Protein AF-A0A926KUW7-F1 (afdb_monomer_lite)

Secondary structure (DSSP, 8-state):
---------HHHHHHHHHHHHHHHHHHHHHHHHHHS-EEEEESPTTEEEE-TTPPEEEEESS---S-EE--EEETTEEEEEPPEEEEE-SSEEEEEESSPPPTT-EEEEEEEETTEEEEEEEEE---

Radius of gyration: 24.28 Å; chains: 1; bounding box: 40×22×92 Å

Organism: NCBI:txid2770274

Foldseek 3Di:
DDDDDDDPPPPPVVVVVVVVVVVVVVVVVVVVCLPQFWDDWVVDFAAEAAAQQDKIKTFTPFFFDDPKDKFKDFPVCPPDGQAFDKDDDRGMIITGGPDGHAAQTKMWIWIDGPPHIDIGIYTHHRD

Structure (mmCIF, N/CA/C/O backbone):
data_AF-A0A926KUW7-F1
#
_entry.id   AF-A0A926KUW7-F1
#
loop_
_atom_site.group_PDB
_atom_site.id
_atom_site.type_symbol
_atom_site.label_atom_id
_atom_site.label_alt_id
_atom_site.label_comp_id
_atom_site.label_asym_id
_atom_site.label_entity_id
_atom_site.label_seq_id
_atom_site.pdbx_PDB_ins_code
_atom_site.Cartn_x
_atom_site.Cartn_y
_atom_site.Cartn_z
_atom_site.occupancy
_atom_site.B_iso_or_equiv
_atom_site.auth_seq_id
_atom_site.auth_comp_id
_atom_site.auth_asym_id
_atom_site.auth_atom_id
_atom_site.pdbx_PDB_model_num
ATOM 1 N N . MET A 1 1 ? 22.807 -0.621 -75.551 1.00 47.25 1 MET A N 1
ATOM 2 C CA . MET A 1 1 ? 23.734 -0.111 -74.517 1.00 47.25 1 MET A CA 1
ATOM 3 C C . MET A 1 1 ? 22.945 -0.009 -73.216 1.00 47.25 1 MET A C 1
ATOM 5 O O . MET A 1 1 ? 22.039 0.804 -73.134 1.00 47.25 1 MET A O 1
ATOM 9 N N . ILE A 1 2 ? 23.171 -0.933 -72.278 1.00 57.81 2 ILE A N 1
ATOM 10 C CA . ILE A 1 2 ? 22.395 -1.088 -71.033 1.00 57.81 2 ILE A CA 1
ATOM 11 C C . ILE A 1 2 ? 23.237 -0.561 -69.870 1.00 57.81 2 ILE A C 1
ATOM 13 O O . ILE A 1 2 ? 24.388 -0.972 -69.748 1.00 57.81 2 ILE A O 1
ATOM 17 N N . ARG A 1 3 ? 22.657 0.256 -68.982 1.00 45.50 3 ARG A N 1
ATOM 18 C CA . ARG A 1 3 ? 23.017 0.281 -67.552 1.00 45.50 3 ARG A CA 1
ATOM 19 C C . ARG A 1 3 ? 21.873 0.870 -66.725 1.00 45.50 3 ARG A C 1
ATOM 21 O O . ARG A 1 3 ? 21.632 2.071 -66.736 1.00 45.50 3 ARG A O 1
ATOM 28 N N . GLY A 1 4 ? 21.156 -0.017 -66.035 1.00 49.47 4 GLY A N 1
ATOM 29 C CA . GLY A 1 4 ? 20.160 0.332 -65.029 1.00 49.47 4 GLY A CA 1
ATOM 30 C C . GLY A 1 4 ? 20.834 0.738 -63.720 1.00 49.47 4 GLY A C 1
ATOM 31 O O . GLY A 1 4 ? 21.706 0.031 -63.216 1.00 49.47 4 GLY A O 1
ATOM 32 N N . HIS A 1 5 ? 20.420 1.878 -63.172 1.00 50.97 5 HIS A N 1
ATOM 33 C CA . HIS A 1 5 ? 20.795 2.312 -61.832 1.00 50.97 5 HIS A CA 1
ATOM 34 C C . HIS A 1 5 ? 19.946 1.569 -60.795 1.00 50.97 5 HIS A C 1
ATOM 36 O O . HIS A 1 5 ? 18.748 1.813 -60.655 1.00 50.97 5 HIS A O 1
ATOM 42 N N . ALA A 1 6 ? 20.577 0.654 -60.060 1.00 54.38 6 ALA A N 1
ATOM 43 C CA . ALA A 1 6 ? 19.992 0.027 -58.884 1.00 54.38 6 ALA A CA 1
ATOM 44 C C . ALA A 1 6 ? 19.899 1.052 -57.742 1.00 54.38 6 ALA A C 1
ATOM 46 O O . ALA A 1 6 ? 20.887 1.683 -57.372 1.00 54.38 6 ALA A O 1
ATOM 47 N N . ASN A 1 7 ? 18.700 1.212 -57.186 1.00 57.56 7 ASN A N 1
ATOM 48 C CA . ASN A 1 7 ? 18.405 2.143 -56.102 1.0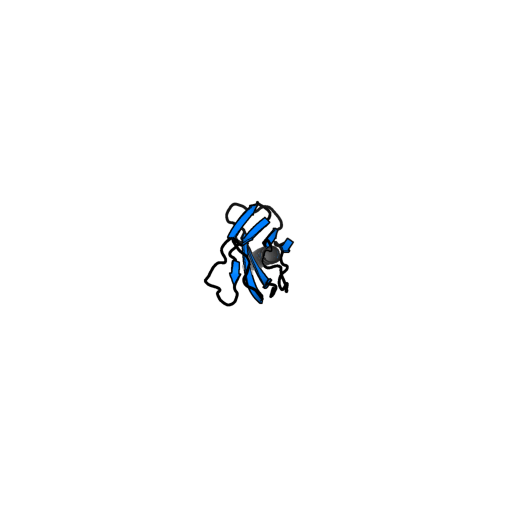0 57.56 7 ASN A CA 1
ATOM 49 C C . ASN A 1 7 ? 18.414 1.369 -54.764 1.00 57.56 7 ASN A C 1
ATOM 51 O O . ASN A 1 7 ? 17.573 0.480 -54.586 1.00 57.56 7 ASN A O 1
ATOM 55 N N . PRO A 1 8 ? 19.322 1.637 -53.806 1.00 50.91 8 PRO A N 1
ATOM 56 C CA . PRO A 1 8 ? 19.420 0.844 -52.584 1.00 50.91 8 PRO A CA 1
ATOM 57 C C . PRO A 1 8 ? 18.398 1.328 -51.543 1.00 50.91 8 PRO A C 1
ATOM 59 O O . PRO A 1 8 ? 18.720 2.051 -50.605 1.00 50.91 8 PRO A O 1
ATOM 62 N N . ARG A 1 9 ? 17.134 0.910 -51.679 1.00 56.19 9 ARG A N 1
ATOM 63 C CA . ARG A 1 9 ? 16.082 1.148 -50.663 1.00 56.19 9 ARG A CA 1
ATOM 64 C C . ARG A 1 9 ? 16.050 0.103 -49.534 1.00 56.19 9 ARG A C 1
ATOM 66 O O . ARG A 1 9 ? 15.231 0.212 -48.630 1.00 56.19 9 ARG A O 1
ATOM 73 N N . PHE A 1 10 ? 16.954 -0.879 -49.543 1.00 54.16 10 PHE A N 1
ATOM 74 C CA . PHE A 1 10 ? 16.898 -2.053 -48.658 1.00 54.16 10 PHE A CA 1
ATOM 75 C C . PHE A 1 10 ? 17.555 -1.891 -47.271 1.00 54.16 10 PHE A C 1
ATOM 77 O O . PHE A 1 10 ? 17.370 -2.752 -46.413 1.00 54.16 10 PHE A O 1
ATOM 84 N N . GLY A 1 11 ? 18.297 -0.805 -47.016 1.00 55.38 11 GLY A N 1
ATOM 85 C CA . GLY A 1 11 ? 18.985 -0.597 -45.730 1.00 55.38 11 GLY A CA 1
ATOM 86 C C . GLY A 1 11 ? 18.104 -0.002 -44.625 1.00 55.38 11 GLY A C 1
ATOM 87 O O . GLY A 1 11 ? 18.168 -0.426 -43.476 1.00 55.38 11 GLY A O 1
ATOM 88 N N . ARG A 1 12 ? 17.231 0.955 -44.970 1.00 60.41 12 ARG A N 1
ATOM 89 C CA . ARG A 1 12 ? 16.478 1.749 -43.981 1.00 60.41 12 ARG A CA 1
ATOM 90 C C . ARG A 1 12 ? 15.394 0.949 -43.260 1.00 60.41 12 ARG A C 1
ATOM 92 O O . ARG A 1 12 ? 15.233 1.094 -42.055 1.00 60.41 12 ARG A O 1
ATOM 99 N N . THR A 1 13 ? 14.687 0.071 -43.965 1.00 64.31 13 THR A N 1
ATOM 100 C CA . THR A 1 13 ? 13.601 -0.741 -43.391 1.00 64.31 13 THR A CA 1
ATOM 101 C C . THR A 1 13 ? 14.109 -1.758 -42.371 1.00 64.31 13 THR A C 1
ATOM 103 O O . THR A 1 13 ? 13.461 -1.970 -41.351 1.00 64.31 13 THR A O 1
ATOM 106 N N . ARG A 1 14 ? 15.292 -2.346 -42.596 1.00 68.12 14 ARG A N 1
ATOM 107 C CA . ARG A 1 14 ? 15.908 -3.294 -41.653 1.00 68.12 14 ARG A CA 1
ATOM 108 C C . ARG A 1 14 ? 16.398 -2.599 -40.382 1.00 68.12 14 ARG A C 1
ATOM 110 O O . ARG A 1 14 ? 16.141 -3.094 -39.291 1.00 68.12 14 ARG A O 1
ATOM 117 N N . SER A 1 15 ? 17.032 -1.432 -40.508 1.00 75.44 15 SER A N 1
ATOM 118 C CA . SER A 1 15 ? 17.454 -0.632 -39.350 1.00 75.44 15 SER A CA 1
ATOM 119 C C . SER A 1 15 ? 16.267 -0.169 -38.502 1.00 75.44 15 SER A C 1
ATOM 121 O O . SER A 1 15 ? 16.317 -0.266 -37.280 1.00 75.44 15 SER A O 1
ATOM 123 N N . LEU A 1 16 ? 15.176 0.271 -39.137 1.00 83.62 16 LEU A N 1
ATOM 124 C CA . LEU A 1 16 ? 13.955 0.665 -38.428 1.00 83.62 16 LEU A CA 1
ATOM 125 C C . LEU A 1 16 ? 13.306 -0.513 -37.691 1.00 83.62 16 LEU A C 1
ATOM 127 O O . LEU A 1 16 ? 12.864 -0.342 -36.558 1.00 83.62 16 LEU A O 1
ATOM 131 N N . ALA A 1 17 ? 13.297 -1.709 -38.287 1.00 85.25 17 ALA A N 1
ATOM 132 C CA . ALA A 1 17 ? 12.765 -2.906 -37.637 1.00 85.25 17 ALA A CA 1
ATOM 133 C C . ALA A 1 17 ? 13.562 -3.292 -36.378 1.00 85.25 17 ALA A C 1
ATOM 135 O O . ALA A 1 17 ? 12.969 -3.618 -35.352 1.00 85.25 17 ALA A O 1
ATOM 136 N N . ILE A 1 18 ? 14.897 -3.202 -36.421 1.00 88.88 18 ILE A N 1
ATOM 137 C CA . ILE A 1 18 ? 15.753 -3.478 -35.256 1.00 88.88 18 ILE A CA 1
ATOM 138 C C . ILE A 1 18 ? 15.503 -2.450 -34.148 1.00 88.88 18 ILE A C 1
ATOM 140 O O . ILE A 1 18 ? 15.325 -2.827 -32.993 1.00 88.88 18 ILE A O 1
ATOM 144 N N . ILE A 1 19 ? 15.436 -1.160 -34.492 1.00 91.25 19 ILE A N 1
ATOM 145 C CA . ILE A 1 19 ? 15.146 -0.099 -33.517 1.00 91.25 19 ILE A CA 1
ATOM 146 C C . ILE A 1 19 ? 13.773 -0.323 -32.872 1.00 91.25 19 ILE A C 1
ATOM 148 O O . ILE A 1 19 ? 13.653 -0.243 -31.652 1.00 91.25 19 ILE A O 1
ATOM 152 N N . ALA A 1 20 ? 12.752 -0.663 -33.663 1.00 90.69 20 ALA A N 1
ATOM 153 C CA . ALA A 1 20 ? 11.417 -0.954 -33.146 1.00 90.69 20 ALA A CA 1
ATOM 154 C C . ALA A 1 20 ? 11.418 -2.144 -32.170 1.00 90.69 20 ALA A C 1
ATOM 156 O O . ALA A 1 20 ? 10.790 -2.064 -31.116 1.00 90.69 20 ALA A O 1
ATOM 157 N N . LEU A 1 21 ? 12.163 -3.214 -32.472 1.00 92.62 21 LEU A N 1
ATOM 158 C CA . LEU A 1 21 ? 12.314 -4.363 -31.574 1.00 92.62 21 LEU A CA 1
ATOM 159 C C . LEU A 1 21 ? 13.020 -3.993 -30.265 1.00 92.62 21 LEU A C 1
ATOM 161 O O . LEU A 1 21 ? 12.588 -4.431 -29.202 1.00 92.62 21 LEU A O 1
ATOM 165 N N . LEU A 1 22 ? 14.065 -3.164 -30.321 1.00 93.19 22 LEU A N 1
ATOM 166 C CA . LEU A 1 22 ? 14.763 -2.695 -29.121 1.00 93.19 22 LEU A CA 1
ATOM 167 C C . LEU A 1 22 ? 13.856 -1.828 -28.241 1.00 93.19 22 LEU A C 1
ATOM 169 O O . LEU A 1 22 ? 13.827 -2.014 -27.027 1.00 93.19 22 LEU A O 1
ATOM 173 N N . ILE A 1 23 ? 13.077 -0.926 -28.846 1.00 93.56 23 ILE A N 1
ATOM 174 C CA . ILE A 1 23 ? 12.105 -0.097 -28.122 1.00 93.56 23 ILE A CA 1
ATOM 175 C C . ILE A 1 23 ? 11.026 -0.979 -27.486 1.00 93.56 23 ILE A C 1
ATOM 177 O O . ILE A 1 23 ? 10.733 -0.824 -26.303 1.00 93.56 23 ILE A O 1
ATOM 181 N N . ALA A 1 24 ? 10.465 -1.935 -28.232 1.00 92.88 24 ALA A N 1
ATOM 182 C CA . ALA A 1 24 ? 9.460 -2.856 -27.707 1.00 92.88 24 ALA A CA 1
ATOM 183 C C . ALA A 1 24 ? 10.015 -3.711 -26.555 1.00 92.88 24 ALA A C 1
ATOM 185 O O . ALA A 1 24 ? 9.354 -3.859 -25.527 1.00 92.88 24 ALA A O 1
ATOM 186 N N . GLY A 1 25 ? 11.246 -4.215 -26.691 1.00 92.69 25 GLY A N 1
ATOM 187 C CA . GLY A 1 25 ? 11.942 -4.955 -25.640 1.00 92.69 25 GLY A CA 1
ATOM 188 C C . GLY A 1 25 ? 12.169 -4.112 -24.385 1.00 92.69 25 GLY A C 1
ATOM 189 O O . GLY A 1 25 ? 11.891 -4.573 -23.280 1.00 92.69 25 GLY A O 1
ATOM 190 N N . TRP A 1 26 ? 12.592 -2.854 -24.545 1.00 91.88 26 TRP A N 1
ATOM 191 C CA . TRP A 1 26 ? 12.752 -1.920 -23.429 1.00 91.88 26 TRP A CA 1
ATOM 192 C C . TRP A 1 26 ? 11.418 -1.658 -22.723 1.00 91.88 26 TRP A C 1
ATOM 194 O O . TRP A 1 26 ? 11.340 -1.774 -21.50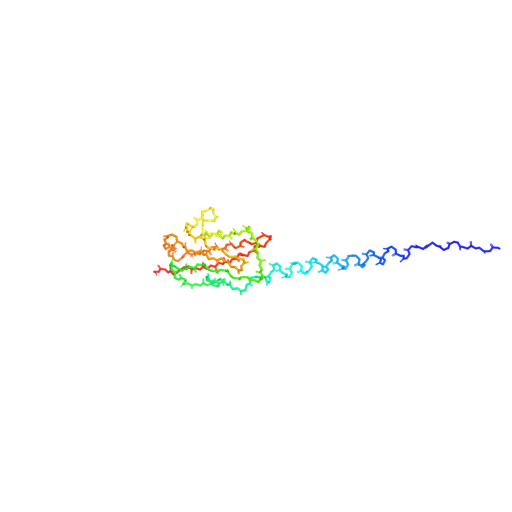0 1.00 91.88 26 TRP A O 1
ATOM 204 N N . ILE A 1 27 ? 10.359 -1.330 -23.471 1.00 90.62 27 ILE A N 1
ATOM 205 C CA . ILE A 1 27 ? 9.026 -1.061 -22.907 1.00 90.62 27 ILE A CA 1
ATOM 206 C C . ILE A 1 27 ? 8.506 -2.296 -22.162 1.00 90.62 27 ILE A C 1
ATOM 208 O O . ILE A 1 27 ? 8.017 -2.176 -21.039 1.00 90.62 27 ILE A O 1
ATOM 212 N N . GLY A 1 28 ? 8.654 -3.485 -22.754 1.00 91.38 28 GLY A N 1
ATOM 213 C CA . GLY A 1 28 ? 8.270 -4.745 -22.122 1.00 91.38 28 GLY A CA 1
ATOM 214 C C . GLY A 1 28 ? 9.031 -5.001 -20.820 1.00 91.38 28 GLY A C 1
ATOM 215 O O . GLY A 1 28 ? 8.426 -5.375 -19.815 1.00 91.38 28 GLY A O 1
ATOM 216 N N . TRP A 1 29 ? 10.339 -4.737 -20.806 1.00 87.19 29 TRP A N 1
ATOM 217 C CA . TRP A 1 29 ? 11.168 -4.863 -19.609 1.00 87.19 29 TRP A CA 1
ATOM 218 C C . TRP A 1 29 ? 10.764 -3.882 -18.501 1.00 87.19 29 TRP A C 1
ATOM 220 O O . TRP A 1 29 ? 10.604 -4.289 -17.348 1.00 87.19 29 TRP A O 1
ATOM 230 N N . ASP A 1 30 ? 10.553 -2.603 -18.827 1.00 86.44 30 ASP A N 1
ATOM 231 C CA . ASP A 1 30 ? 10.126 -1.607 -17.838 1.00 86.44 30 ASP A CA 1
ATOM 232 C C . ASP A 1 30 ? 8.745 -1.944 -17.258 1.00 86.44 30 ASP A C 1
ATOM 234 O O . ASP A 1 30 ? 8.545 -1.870 -16.043 1.00 86.44 30 ASP A O 1
ATOM 238 N N . TRP A 1 31 ? 7.819 -2.410 -18.100 1.00 85.50 31 TRP A N 1
ATOM 239 C CA . TRP A 1 31 ? 6.497 -2.856 -17.664 1.00 85.50 31 TRP A CA 1
ATOM 240 C C . TRP A 1 31 ? 6.553 -4.102 -16.774 1.00 85.50 31 TRP A C 1
ATOM 242 O O . TRP A 1 31 ? 5.868 -4.177 -15.754 1.00 85.50 31 TRP A O 1
ATOM 252 N N . TYR A 1 32 ? 7.409 -5.070 -17.103 1.00 87.12 32 TYR A N 1
ATOM 253 C CA . TYR A 1 32 ? 7.623 -6.236 -16.250 1.00 87.12 32 TYR A CA 1
ATOM 254 C C . TYR A 1 32 ? 8.153 -5.824 -14.872 1.00 87.12 32 TYR A C 1
ATOM 256 O O . TYR A 1 32 ? 7.625 -6.241 -13.836 1.00 87.12 32 TYR A O 1
ATOM 264 N N . GLN A 1 33 ? 9.159 -4.951 -14.847 1.00 83.75 33 GLN A N 1
ATOM 265 C CA . GLN A 1 33 ? 9.719 -4.425 -13.609 1.00 83.75 33 GLN A CA 1
ATOM 266 C C . GLN A 1 33 ? 8.671 -3.634 -12.813 1.00 83.75 33 GLN A C 1
ATOM 268 O O . GLN A 1 33 ? 8.662 -3.707 -11.584 1.00 83.75 33 GLN A O 1
ATOM 273 N N . SER A 1 34 ? 7.794 -2.863 -13.468 1.00 80.31 34 SER A N 1
ATOM 274 C CA . SER A 1 34 ? 6.782 -2.040 -12.787 1.00 80.31 34 SER A CA 1
ATOM 275 C C . SER A 1 34 ? 5.695 -2.853 -12.098 1.00 80.31 34 SER A C 1
ATOM 277 O O . SER A 1 34 ? 5.090 -2.360 -11.148 1.00 80.31 34 SER A O 1
ATOM 279 N N . LYS A 1 35 ? 5.531 -4.118 -12.489 1.00 83.88 35 LYS A N 1
ATOM 280 C CA . LYS A 1 35 ? 4.626 -5.067 -11.837 1.00 83.88 35 LYS A CA 1
ATOM 281 C C . LYS A 1 35 ? 5.287 -5.946 -10.775 1.00 83.88 35 LYS A C 1
ATOM 283 O O . LYS A 1 35 ? 4.607 -6.367 -9.852 1.00 83.88 35 LYS A O 1
ATOM 288 N N . ASN A 1 36 ? 6.593 -6.200 -10.869 1.00 88.12 36 ASN A N 1
ATOM 289 C CA . ASN A 1 36 ? 7.273 -7.238 -10.071 1.00 88.12 36 ASN A CA 1
ATOM 290 C C . ASN A 1 36 ? 8.296 -6.699 -9.059 1.00 88.12 36 ASN A C 1
ATOM 292 O O . ASN A 1 36 ? 9.221 -7.413 -8.646 1.00 88.12 36 ASN A O 1
ATOM 296 N N . TRP A 1 37 ? 8.159 -5.428 -8.688 1.00 91.94 37 TRP A N 1
ATOM 297 C CA . TRP A 1 37 ? 9.090 -4.762 -7.784 1.00 91.94 37 TRP A CA 1
ATOM 298 C C . TRP A 1 37 ? 8.740 -4.906 -6.305 1.00 91.94 37 TRP A C 1
ATOM 300 O O . TRP A 1 37 ? 9.645 -4.818 -5.476 1.00 91.94 37 TRP A O 1
ATOM 310 N N . MET A 1 38 ? 7.461 -5.091 -5.973 1.00 95.06 38 MET A N 1
ATOM 311 C CA . MET A 1 38 ? 7.027 -5.348 -4.602 1.00 95.06 38 MET A CA 1
ATOM 312 C C . MET A 1 38 ? 7.399 -6.787 -4.230 1.00 95.06 38 MET A C 1
ATOM 314 O O . MET A 1 38 ? 7.202 -7.700 -5.032 1.00 95.06 38 MET A O 1
ATOM 318 N N . VAL A 1 39 ? 7.995 -6.978 -3.055 1.00 95.50 39 VAL A N 1
ATOM 319 C CA . VAL A 1 39 ? 8.378 -8.301 -2.531 1.00 95.50 39 VAL A CA 1
ATOM 320 C C . VAL A 1 39 ? 7.298 -8.807 -1.598 1.00 95.50 39 VAL A C 1
ATOM 322 O O . VAL A 1 39 ? 6.884 -9.957 -1.703 1.00 95.50 39 VAL A O 1
ATOM 325 N N . TRP A 1 40 ? 6.864 -7.948 -0.680 1.00 95.81 40 TRP A N 1
ATOM 326 C CA . TRP A 1 40 ? 5.957 -8.338 0.380 1.00 95.81 40 TRP A CA 1
ATOM 327 C C . TRP A 1 40 ? 5.185 -7.138 0.910 1.00 95.81 40 TRP A C 1
ATOM 329 O O . TRP A 1 40 ? 5.721 -6.029 0.977 1.00 95.81 40 TRP A O 1
ATOM 339 N N . THR A 1 41 ? 3.943 -7.381 1.312 1.00 97.88 41 THR A N 1
ATOM 340 C CA . THR A 1 41 ? 3.129 -6.428 2.056 1.00 97.88 41 THR A CA 1
ATOM 341 C C . THR A 1 41 ? 2.508 -7.124 3.255 1.00 97.88 41 THR A C 1
ATOM 343 O O . THR A 1 41 ? 2.142 -8.299 3.190 1.00 97.88 41 THR A O 1
ATOM 346 N N . TYR A 1 42 ? 2.362 -6.378 4.340 1.00 97.62 42 TYR A N 1
ATOM 347 C CA . TYR A 1 42 ? 1.473 -6.729 5.428 1.00 97.62 42 TYR A CA 1
ATOM 348 C C . TYR A 1 42 ? 0.526 -5.561 5.693 1.00 97.62 42 TYR A C 1
ATOM 350 O O . TYR A 1 42 ? 0.994 -4.436 5.852 1.00 97.62 42 TYR A O 1
ATOM 358 N N . PRO A 1 43 ? -0.787 -5.801 5.741 1.00 98.19 43 PRO A N 1
ATOM 359 C CA . PRO A 1 43 ? -1.455 -7.038 5.329 1.00 98.19 43 PRO A CA 1
ATOM 360 C C . PRO A 1 43 ? -1.198 -7.401 3.854 1.00 98.19 43 PRO A C 1
ATOM 362 O O . PRO A 1 43 ? -0.786 -6.561 3.048 1.00 98.19 43 PRO A O 1
ATOM 365 N N . VAL A 1 44 ? -1.415 -8.670 3.498 1.00 97.50 44 VAL A N 1
ATOM 366 C CA . VAL A 1 44 ? -1.399 -9.096 2.088 1.00 97.50 44 VAL A CA 1
ATOM 367 C C . VAL A 1 44 ? -2.624 -8.536 1.360 1.00 97.50 44 VAL A C 1
ATOM 369 O O . VAL A 1 44 ? -3.658 -8.295 1.984 1.00 97.50 44 VAL A O 1
ATOM 372 N N . ASP A 1 45 ? -2.523 -8.319 0.047 1.00 97.81 45 ASP A N 1
ATOM 373 C CA . ASP A 1 45 ? -3.662 -7.828 -0.737 1.00 97.81 45 ASP A CA 1
ATOM 374 C C . ASP A 1 45 ? -4.859 -8.787 -0.643 1.00 97.81 45 ASP A C 1
ATOM 376 O O . ASP A 1 45 ? -4.723 -9.999 -0.810 1.00 97.81 45 ASP A O 1
ATOM 380 N N . GLY A 1 46 ? -6.033 -8.233 -0.356 1.00 97.88 46 GLY A N 1
ATOM 381 C CA . GLY A 1 46 ? -7.269 -8.971 -0.127 1.00 97.88 46 GLY A CA 1
ATOM 382 C C . GLY A 1 46 ? -7.389 -9.612 1.257 1.00 97.88 46 GLY A C 1
ATOM 383 O O . GLY A 1 46 ? -8.369 -10.320 1.483 1.00 97.88 46 GLY A O 1
ATOM 384 N N . ALA A 1 47 ? -6.449 -9.380 2.182 1.00 98.31 47 ALA A N 1
ATOM 385 C CA . ALA A 1 47 ? -6.560 -9.889 3.548 1.00 98.31 47 ALA A CA 1
ATOM 386 C C . ALA A 1 47 ? -7.852 -9.405 4.223 1.00 98.31 47 ALA A C 1
ATOM 388 O O . ALA A 1 47 ? -8.272 -8.259 4.054 1.00 98.31 47 ALA A O 1
ATOM 389 N N . THR A 1 48 ? -8.459 -10.274 5.021 1.00 98.38 48 THR A N 1
ATOM 390 C CA . THR A 1 48 ? -9.655 -9.986 5.819 1.00 98.38 48 THR A CA 1
ATOM 391 C C . THR A 1 48 ? -9.358 -10.188 7.294 1.00 98.38 48 THR A C 1
ATOM 393 O O . THR A 1 48 ? -8.400 -10.883 7.627 1.00 98.38 48 THR A O 1
ATOM 396 N N . ASP A 1 49 ? -10.200 -9.622 8.159 1.00 97.69 49 ASP A N 1
ATOM 397 C CA . ASP A 1 49 ? -10.076 -9.742 9.617 1.00 97.69 49 ASP A CA 1
ATOM 398 C C . ASP A 1 49 ? -8.710 -9.266 10.145 1.00 97.69 49 ASP A C 1
ATOM 400 O O . ASP A 1 49 ? -8.107 -9.833 11.053 1.00 97.69 49 ASP A O 1
ATOM 404 N N . VAL A 1 50 ? -8.173 -8.214 9.520 1.00 98.12 50 VAL A N 1
ATOM 405 C CA . VAL A 1 50 ? -6.885 -7.640 9.913 1.00 98.12 50 VAL A CA 1
ATOM 406 C C . VAL A 1 50 ? -7.031 -6.918 11.256 1.00 98.12 50 VAL A C 1
ATOM 408 O O . VAL A 1 50 ? -7.934 -6.081 11.378 1.00 98.12 50 VAL A O 1
ATOM 411 N N . PRO A 1 51 ? -6.123 -7.141 12.228 1.00 97.94 51 PRO A N 1
ATOM 412 C CA . PRO A 1 51 ? -6.136 -6.420 13.495 1.00 97.94 51 PRO A CA 1
ATOM 413 C C . PRO A 1 51 ? -6.199 -4.906 13.295 1.00 97.94 51 PRO A C 1
ATOM 415 O O . PRO A 1 51 ? -5.512 -4.329 12.449 1.00 97.94 51 PRO A O 1
ATOM 418 N N . ARG A 1 52 ? -7.043 -4.240 14.077 1.00 97.12 52 ARG A N 1
ATOM 419 C CA . ARG A 1 52 ? -7.324 -2.811 13.895 1.00 97.12 52 ARG A CA 1
ATOM 420 C C . ARG A 1 52 ? -6.153 -1.911 14.299 1.00 97.12 52 ARG A C 1
ATOM 422 O O . ARG A 1 52 ? -6.137 -0.745 13.932 1.00 97.12 52 ARG A O 1
ATOM 429 N N . ASP A 1 53 ? -5.179 -2.434 15.026 1.00 96.31 53 ASP A N 1
ATOM 430 C CA . ASP A 1 53 ? -3.927 -1.777 15.408 1.00 96.31 53 ASP A CA 1
ATOM 431 C C . ASP A 1 53 ? -2.729 -2.204 14.540 1.00 96.31 53 ASP A C 1
ATOM 433 O O . ASP A 1 53 ? -1.593 -1.812 14.820 1.00 96.31 53 ASP A O 1
ATOM 437 N N . ALA A 1 54 ? -2.971 -2.982 13.477 1.00 97.00 54 ALA A N 1
ATOM 438 C CA . ALA A 1 54 ? -1.922 -3.519 12.624 1.00 97.00 54 ALA A CA 1
ATOM 439 C C . ALA A 1 54 ? -1.037 -2.415 12.025 1.00 97.00 54 ALA A C 1
ATOM 441 O O . ALA A 1 54 ? -1.510 -1.485 11.368 1.00 97.00 54 ALA A O 1
ATOM 442 N N . THR A 1 55 ? 0.277 -2.579 12.173 1.00 97.88 55 THR A N 1
ATOM 443 C CA . THR A 1 55 ? 1.255 -1.819 11.397 1.00 97.88 55 THR A CA 1
ATOM 444 C C . THR A 1 55 ? 1.216 -2.295 9.954 1.00 97.88 55 THR A C 1
ATOM 446 O O . THR A 1 55 ? 1.406 -3.478 9.689 1.00 97.88 55 THR A O 1
ATOM 449 N N . ILE A 1 56 ? 1.026 -1.386 9.006 1.00 98.38 56 ILE A N 1
ATOM 450 C CA . ILE A 1 56 ? 1.151 -1.702 7.585 1.00 98.38 56 ILE A CA 1
ATOM 451 C C . ILE A 1 56 ? 2.635 -1.700 7.220 1.00 98.38 56 ILE A C 1
ATOM 453 O O . ILE A 1 56 ? 3.375 -0.817 7.643 1.00 98.38 56 ILE A O 1
ATOM 457 N N . VAL A 1 57 ? 3.081 -2.666 6.424 1.00 98.12 57 VAL A N 1
ATOM 458 C CA . VAL A 1 57 ? 4.467 -2.783 5.962 1.00 98.12 57 VAL A CA 1
ATOM 459 C C . VAL A 1 57 ? 4.483 -3.102 4.473 1.00 98.12 57 VAL A C 1
ATOM 461 O O . VAL A 1 57 ? 3.703 -3.919 3.995 1.00 98.12 57 VAL A O 1
ATOM 464 N N . ALA A 1 58 ? 5.394 -2.480 3.734 1.00 97.56 58 ALA A N 1
ATOM 465 C CA . ALA A 1 58 ? 5.666 -2.777 2.336 1.00 97.56 58 ALA A CA 1
ATOM 466 C C . ALA A 1 58 ? 7.177 -2.896 2.122 1.00 97.56 58 ALA A C 1
ATOM 468 O O . ALA A 1 58 ? 7.930 -2.001 2.496 1.00 97.56 58 ALA A O 1
ATOM 469 N N . ILE A 1 59 ? 7.617 -3.989 1.503 1.00 96.56 59 ILE A N 1
ATOM 470 C CA . ILE A 1 59 ? 9.027 -4.288 1.227 1.00 96.56 59 ILE A CA 1
ATOM 471 C C . ILE A 1 59 ? 9.194 -4.516 -0.268 1.00 96.56 59 ILE A C 1
ATOM 473 O O . ILE A 1 59 ? 8.404 -5.229 -0.893 1.00 96.56 59 ILE A O 1
ATOM 477 N N . TRP A 1 60 ? 10.250 -3.957 -0.853 1.00 94.88 60 TRP A N 1
ATOM 478 C CA . TRP A 1 60 ? 10.507 -4.041 -2.284 1.00 94.88 60 TRP A CA 1
ATOM 479 C C . TRP A 1 60 ? 11.933 -4.428 -2.662 1.00 94.88 60 TRP A C 1
ATOM 481 O O . TRP A 1 60 ? 12.859 -4.420 -1.858 1.00 94.88 60 TRP A O 1
ATOM 491 N N . LYS A 1 61 ? 12.100 -4.762 -3.946 1.00 92.19 61 LYS A N 1
ATOM 492 C CA . LYS A 1 61 ? 13.394 -5.062 -4.560 1.00 92.19 61 LYS A CA 1
ATOM 493 C C . LYS A 1 61 ? 14.171 -3.779 -4.849 1.00 92.19 61 LYS A C 1
ATOM 495 O O . LYS A 1 61 ? 13.640 -2.857 -5.475 1.00 92.19 61 LYS A O 1
ATOM 500 N N . GLY A 1 62 ? 15.456 -3.804 -4.501 1.00 87.94 62 GLY A N 1
ATOM 501 C CA . GLY A 1 62 ? 16.420 -2.740 -4.779 1.00 87.94 62 GLY A CA 1
ATOM 502 C C . GLY A 1 62 ? 16.287 -1.526 -3.858 1.00 87.94 62 GLY A C 1
ATOM 503 O O . GLY A 1 62 ? 15.386 -1.453 -3.027 1.00 87.94 62 GLY A O 1
ATOM 504 N N . THR A 1 63 ? 17.196 -0.571 -4.041 1.00 85.88 63 THR A N 1
ATOM 505 C CA . THR A 1 63 ? 17.207 0.715 -3.332 1.00 85.88 63 THR A CA 1
ATOM 506 C C . THR A 1 63 ? 16.394 1.746 -4.101 1.00 85.88 63 THR A C 1
ATOM 508 O O . THR A 1 63 ? 16.526 1.882 -5.322 1.00 85.88 63 THR A O 1
ATOM 511 N N . ARG A 1 64 ? 15.569 2.509 -3.385 1.00 84.31 64 ARG A N 1
ATOM 512 C CA . ARG A 1 64 ? 14.863 3.679 -3.906 1.00 84.31 64 ARG A CA 1
ATOM 513 C C . ARG A 1 64 ? 15.169 4.907 -3.069 1.00 84.31 64 ARG A C 1
ATOM 515 O O . ARG A 1 64 ? 15.303 4.819 -1.858 1.00 84.31 64 ARG A O 1
ATOM 522 N N . GLY A 1 65 ? 15.302 6.036 -3.761 1.00 75.12 65 GLY A N 1
ATOM 523 C CA . GLY A 1 65 ? 15.620 7.320 -3.148 1.00 75.12 65 GLY A CA 1
ATOM 524 C C . GLY A 1 65 ? 14.422 7.992 -2.476 1.00 75.12 65 GLY A C 1
ATOM 525 O O . GLY A 1 65 ? 13.403 7.375 -2.188 1.00 75.12 65 GLY A O 1
ATOM 526 N N . ASN A 1 66 ? 14.543 9.304 -2.303 1.00 72.06 66 ASN A N 1
ATOM 527 C CA . ASN A 1 66 ? 13.841 10.079 -1.274 1.00 72.06 66 ASN A CA 1
ATOM 528 C C . ASN A 1 66 ? 12.357 10.393 -1.558 1.00 72.06 66 ASN A C 1
ATOM 530 O O . ASN A 1 66 ? 11.702 11.025 -0.736 1.00 72.06 66 ASN A O 1
ATOM 534 N N . ASN A 1 67 ? 11.814 9.966 -2.702 1.00 85.19 67 ASN A N 1
ATOM 535 C CA . ASN A 1 67 ? 10.414 10.203 -3.071 1.00 85.19 67 ASN A CA 1
ATOM 536 C C . ASN A 1 67 ? 9.571 8.987 -2.685 1.00 85.19 67 ASN A C 1
ATOM 538 O O . ASN A 1 67 ? 9.228 8.160 -3.538 1.00 85.19 67 ASN A O 1
ATOM 542 N N . LEU A 1 68 ? 9.314 8.874 -1.385 1.00 92.69 68 LEU A N 1
ATOM 543 C CA . LEU A 1 68 ? 8.565 7.790 -0.767 1.00 92.69 68 LEU A CA 1
ATOM 544 C C . LEU A 1 68 ? 7.220 8.307 -0.245 1.00 92.69 68 LEU A C 1
ATOM 546 O O . LEU A 1 68 ? 7.153 9.389 0.337 1.00 92.69 68 LEU A O 1
ATOM 550 N N . GLY A 1 69 ? 6.157 7.530 -0.436 1.00 94.00 69 GLY A N 1
ATOM 551 C CA . GLY A 1 69 ? 4.814 7.869 0.027 1.00 94.00 69 GLY A CA 1
ATOM 552 C C . GLY A 1 69 ? 3.985 6.623 0.319 1.00 94.00 69 GLY A C 1
ATOM 553 O O . GLY A 1 69 ? 4.083 5.623 -0.388 1.00 94.00 69 GLY A O 1
ATOM 554 N N . MET A 1 70 ? 3.166 6.672 1.369 1.00 96.06 70 MET A N 1
ATOM 555 C CA . MET A 1 70 ? 2.224 5.598 1.696 1.00 96.06 70 MET A CA 1
ATOM 556 C C . MET A 1 70 ? 0.857 6.164 2.100 1.00 96.06 70 MET A C 1
ATOM 558 O O . MET A 1 70 ? 0.462 6.071 3.260 1.00 96.06 70 MET A O 1
ATOM 562 N N . PRO A 1 71 ? 0.123 6.814 1.181 1.00 95.19 71 PRO A N 1
ATOM 563 C CA . PRO A 1 71 ? -1.232 7.245 1.478 1.00 95.19 71 PRO A CA 1
ATOM 564 C C . PRO A 1 71 ? -2.163 6.048 1.713 1.00 95.19 71 PRO A C 1
ATOM 566 O O . PRO A 1 71 ? -2.259 5.130 0.891 1.00 95.19 71 PRO A O 1
ATOM 569 N N . ILE A 1 72 ? -2.881 6.102 2.833 1.00 97.25 72 ILE A N 1
ATOM 570 C CA . ILE A 1 72 ? -3.798 5.061 3.299 1.00 97.25 72 ILE A CA 1
ATOM 571 C C . ILE A 1 72 ? -5.166 5.685 3.541 1.00 97.25 72 ILE A C 1
ATOM 573 O O . ILE A 1 72 ? -5.261 6.762 4.132 1.00 97.25 72 ILE A O 1
ATOM 577 N N . ARG A 1 73 ? -6.218 5.047 3.024 1.00 97.38 73 ARG A N 1
ATOM 578 C CA . ARG A 1 73 ? -7.587 5.588 3.003 1.00 97.38 73 ARG A CA 1
ATOM 579 C C . ARG A 1 73 ? -8.613 4.482 3.181 1.00 97.38 73 ARG A C 1
ATOM 581 O O . ARG A 1 73 ? -8.323 3.328 2.871 1.00 97.38 73 ARG A O 1
ATOM 588 N N . TYR A 1 74 ? -9.820 4.822 3.616 1.00 97.62 74 TYR A N 1
ATOM 589 C CA . TYR A 1 74 ? -10.935 3.879 3.546 1.00 97.62 74 TYR A CA 1
ATOM 590 C C . TYR A 1 74 ? -11.544 3.871 2.141 1.00 97.62 74 TYR A C 1
ATOM 592 O O . TYR A 1 74 ? -11.560 4.889 1.452 1.00 97.62 74 TYR A O 1
ATOM 600 N N . ALA A 1 75 ? -12.044 2.719 1.699 1.00 96.38 75 ALA A N 1
ATOM 601 C CA . ALA A 1 75 ? -12.607 2.572 0.358 1.00 96.38 75 ALA A CA 1
ATOM 602 C C . ALA A 1 75 ? -13.899 3.382 0.147 1.00 96.38 75 ALA A C 1
ATOM 604 O O . ALA A 1 75 ? -14.183 3.789 -0.976 1.00 96.38 75 ALA A O 1
ATOM 605 N N . ASP A 1 76 ? -14.666 3.621 1.211 1.00 94.69 76 ASP A N 1
ATOM 606 C CA . ASP A 1 76 ? -15.882 4.441 1.204 1.00 94.69 76 ASP A CA 1
ATOM 607 C C . ASP A 1 76 ? -15.599 5.946 1.312 1.00 94.69 76 ASP A C 1
ATOM 609 O O . ASP A 1 76 ? -16.476 6.754 1.018 1.00 94.69 76 ASP A O 1
ATOM 613 N N . ASN A 1 77 ? -14.376 6.329 1.691 1.00 93.56 77 ASN A N 1
ATOM 614 C CA . ASN A 1 77 ? -13.932 7.718 1.714 1.00 93.56 77 ASN A CA 1
ATOM 615 C C . ASN A 1 77 ? -12.510 7.852 1.133 1.00 93.56 77 ASN A C 1
ATOM 617 O O . ASN A 1 77 ? -11.538 8.005 1.878 1.00 93.56 77 ASN A O 1
ATOM 621 N N . PRO A 1 78 ? -12.372 7.796 -0.204 1.00 88.12 78 PRO A N 1
ATOM 622 C CA . PRO A 1 78 ? -11.076 7.814 -0.877 1.00 88.12 78 PRO A CA 1
ATOM 623 C C . PRO A 1 78 ? -10.405 9.195 -0.902 1.00 88.12 78 PRO A C 1
ATOM 625 O O . PRO A 1 78 ? -9.283 9.298 -1.394 1.00 88.12 78 PRO A O 1
ATOM 628 N N . GLU A 1 79 ? -11.049 10.252 -0.404 1.00 90.31 79 GLU A N 1
ATOM 629 C CA . GLU A 1 79 ? -10.441 11.585 -0.304 1.00 90.31 79 GLU A CA 1
ATOM 630 C C . GLU A 1 79 ? -9.792 11.816 1.067 1.00 90.31 79 GLU A C 1
ATOM 632 O O . GLU A 1 79 ? -8.775 12.506 1.166 1.00 90.31 79 GLU A O 1
ATOM 637 N N . ALA A 1 80 ? -10.313 11.179 2.120 1.00 91.69 80 ALA A N 1
ATOM 638 C CA . ALA A 1 80 ? -9.777 11.303 3.468 1.00 91.69 80 ALA A CA 1
ATOM 639 C C . ALA A 1 80 ? -8.616 10.331 3.722 1.00 91.69 80 ALA A C 1
ATOM 641 O O . ALA A 1 80 ? -8.730 9.114 3.563 1.00 91.69 80 ALA A O 1
ATOM 642 N N . HIS A 1 81 ? -7.490 10.881 4.172 1.00 93.81 81 HIS A N 1
ATOM 643 C CA . HIS A 1 81 ? -6.359 10.094 4.647 1.00 93.81 81 HIS A CA 1
ATOM 644 C C . HIS A 1 81 ? -6.602 9.587 6.067 1.00 93.81 81 HIS A C 1
ATOM 646 O O . 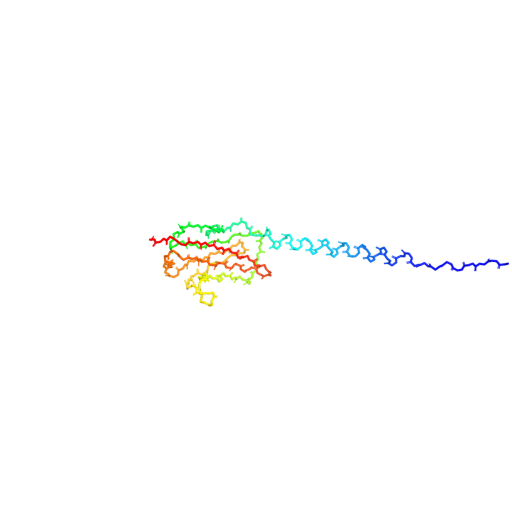HIS A 1 81 ? -7.117 10.313 6.916 1.00 93.81 81 HIS A O 1
ATOM 652 N N . ILE A 1 82 ? -6.184 8.351 6.330 1.00 96.31 82 ILE A N 1
ATOM 653 C CA . ILE A 1 82 ? -6.116 7.812 7.686 1.00 96.31 82 ILE A CA 1
ATOM 654 C C . ILE A 1 82 ? -4.853 8.383 8.354 1.00 96.31 82 ILE A C 1
ATOM 656 O O . ILE A 1 82 ? -3.766 8.226 7.791 1.00 96.31 82 ILE A O 1
ATOM 660 N N . PRO A 1 83 ? -4.969 9.062 9.511 1.00 95.75 83 PRO A N 1
ATOM 661 C CA . PRO A 1 83 ? -3.822 9.645 10.199 1.00 95.75 83 PRO A CA 1
ATOM 662 C C . PRO A 1 83 ? -2.925 8.563 10.808 1.00 95.75 83 PRO A C 1
ATOM 664 O O . PRO A 1 83 ? -3.391 7.515 11.265 1.00 95.75 83 PRO A O 1
ATOM 667 N N . GLY A 1 84 ? -1.620 8.815 10.806 1.00 95.88 84 GLY A N 1
ATOM 668 C CA . GLY A 1 84 ? -0.625 7.865 11.277 1.00 95.88 84 GLY A CA 1
ATOM 669 C C . GLY A 1 84 ? 0.803 8.304 11.007 1.00 95.88 84 GLY A C 1
ATOM 670 O O . GLY A 1 84 ? 1.070 9.292 10.321 1.00 95.88 84 GLY A O 1
ATOM 671 N N . VAL A 1 85 ? 1.730 7.519 11.538 1.00 96.38 85 VAL A N 1
ATOM 672 C CA . VAL A 1 85 ? 3.166 7.730 11.408 1.00 96.38 85 VAL A CA 1
ATOM 673 C C . VAL A 1 85 ? 3.705 6.806 10.329 1.00 96.38 85 VAL A C 1
ATOM 675 O O . VAL A 1 85 ? 3.528 5.591 10.392 1.00 96.38 85 VAL A O 1
ATOM 678 N N . THR A 1 86 ? 4.394 7.383 9.347 1.00 95.75 86 THR A N 1
ATOM 679 C CA . THR A 1 86 ? 5.056 6.629 8.276 1.00 95.75 86 THR A CA 1
ATOM 680 C C . THR A 1 86 ? 6.555 6.539 8.545 1.00 95.75 86 THR A C 1
ATOM 682 O O . THR A 1 86 ? 7.208 7.561 8.748 1.00 95.75 86 THR A O 1
ATOM 685 N N . GLY A 1 87 ? 7.107 5.329 8.506 1.00 94.44 87 GLY A N 1
ATOM 686 C CA . GLY A 1 87 ? 8.545 5.068 8.465 1.00 94.44 87 GLY A CA 1
ATOM 687 C C . GLY A 1 87 ? 8.971 4.646 7.060 1.00 94.44 87 GLY A C 1
ATOM 688 O O . GLY A 1 87 ? 8.237 3.939 6.373 1.00 94.44 87 GLY A O 1
ATOM 689 N N . GLY A 1 88 ? 10.153 5.065 6.612 1.00 92.00 88 GLY A N 1
ATOM 690 C CA . GLY A 1 88 ? 10.669 4.721 5.287 1.00 92.00 88 GLY A CA 1
ATOM 691 C C . GLY A 1 88 ? 12.157 4.405 5.306 1.00 92.00 88 GLY A C 1
ATOM 692 O O . GLY A 1 88 ? 12.921 4.999 6.063 1.00 92.00 88 GLY A O 1
ATOM 693 N N . SER A 1 89 ? 12.557 3.469 4.455 1.00 91.12 89 SER A N 1
ATOM 694 C CA . SER A 1 89 ? 13.940 3.133 4.142 1.00 91.12 89 SER A CA 1
ATOM 695 C C . SER A 1 89 ? 14.105 2.999 2.627 1.00 91.12 89 SER A C 1
ATOM 697 O O . SER A 1 89 ? 13.146 3.082 1.858 1.00 91.12 89 SER A O 1
ATOM 699 N N . GLU A 1 90 ? 15.331 2.752 2.179 1.00 91.06 90 GLU A N 1
ATOM 700 C CA . GLU A 1 90 ? 15.618 2.525 0.763 1.00 91.06 90 GLU A CA 1
ATOM 701 C C . GLU A 1 90 ? 14.895 1.301 0.170 1.00 91.06 90 GLU A C 1
ATOM 703 O O . GLU A 1 90 ? 14.689 1.239 -1.045 1.00 91.06 90 GLU A O 1
ATOM 708 N N . SER A 1 91 ? 14.515 0.327 1.001 1.00 93.56 91 SER A N 1
ATOM 709 C CA . SER A 1 91 ? 13.980 -0.978 0.585 1.00 93.56 91 SER A CA 1
ATOM 710 C C . SER A 1 91 ? 12.580 -1.284 1.123 1.00 93.56 91 SER A C 1
ATOM 712 O O . SER A 1 91 ? 12.024 -2.346 0.829 1.00 93.56 91 SER A O 1
ATOM 714 N N . GLY A 1 92 ? 11.983 -0.373 1.891 1.00 95.31 92 GLY A N 1
ATOM 715 C CA . GLY A 1 92 ? 10.661 -0.587 2.456 1.00 95.31 92 GLY A CA 1
ATOM 716 C C . GLY A 1 92 ? 10.071 0.634 3.142 1.00 95.31 92 GLY A C 1
ATOM 717 O O . GLY A 1 92 ? 10.730 1.649 3.352 1.00 95.31 92 GLY A O 1
ATOM 718 N N . MET A 1 93 ? 8.805 0.512 3.513 1.00 96.62 93 MET A N 1
ATOM 719 C CA . MET A 1 93 ? 8.080 1.485 4.318 1.00 96.62 93 MET A CA 1
ATOM 720 C C . MET A 1 93 ? 7.154 0.779 5.291 1.00 96.62 93 MET A C 1
ATOM 722 O O . MET A 1 93 ? 6.685 -0.330 5.033 1.00 96.62 93 MET A O 1
ATOM 726 N N . SER A 1 94 ? 6.852 1.459 6.384 1.00 97.56 94 SER A N 1
ATOM 727 C CA . SER A 1 94 ? 5.824 1.066 7.328 1.00 97.56 94 SER A CA 1
ATOM 728 C C . SER A 1 94 ? 4.908 2.237 7.644 1.00 97.56 94 SER A C 1
ATOM 730 O O . SER A 1 94 ? 5.283 3.401 7.501 1.00 97.56 94 SER A O 1
ATOM 732 N N . PHE A 1 95 ? 3.702 1.924 8.091 1.00 98.19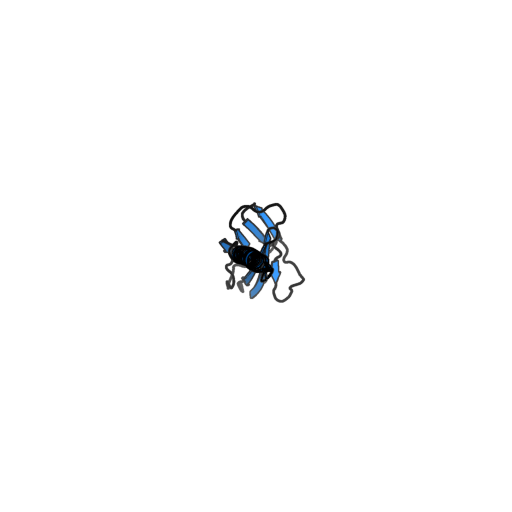 95 PHE A N 1
ATOM 733 C CA . PHE A 1 95 ? 2.751 2.893 8.595 1.00 98.19 95 PHE A CA 1
ATOM 734 C C . PHE A 1 95 ? 2.086 2.347 9.850 1.00 98.19 95 PHE A C 1
ATOM 736 O O . PHE A 1 95 ? 1.504 1.262 9.828 1.00 98.19 95 PHE A O 1
ATOM 743 N N . GLN A 1 96 ? 2.151 3.117 10.929 1.00 97.81 96 GLN A N 1
ATOM 744 C CA . GLN A 1 96 ? 1.391 2.868 12.143 1.00 97.81 96 GLN A CA 1
ATOM 745 C C . GLN A 1 96 ? 0.247 3.884 12.207 1.00 97.81 96 GLN A C 1
ATOM 747 O O . GLN A 1 96 ? 0.533 5.084 12.238 1.00 97.81 96 GLN A O 1
ATOM 752 N N . PRO A 1 97 ? -1.027 3.462 12.232 1.00 96.62 97 PRO A N 1
ATOM 753 C CA . PRO A 1 97 ? -2.122 4.405 12.422 1.00 96.62 97 PRO A CA 1
ATOM 754 C C . PRO A 1 97 ? -2.016 5.080 13.803 1.00 96.62 97 PRO A C 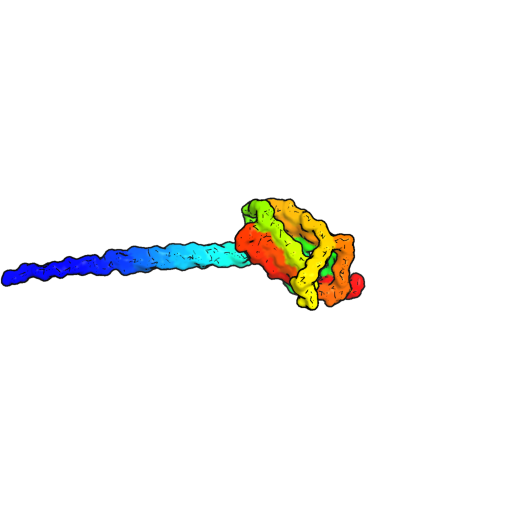1
ATOM 756 O O . PRO A 1 97 ? -1.606 4.453 14.780 1.00 96.62 97 PRO A O 1
ATOM 759 N N . GLU A 1 98 ? -2.366 6.369 13.887 1.00 95.12 98 GLU A N 1
ATOM 760 C CA . GLU A 1 98 ? -2.336 7.141 15.149 1.00 95.12 98 GLU A CA 1
ATOM 761 C C . GLU A 1 98 ? -3.348 6.609 16.179 1.00 95.12 98 GLU A C 1
ATOM 763 O O . GLU A 1 98 ? -3.157 6.748 17.386 1.00 95.12 98 GLU A O 1
ATOM 768 N N . GLY A 1 99 ? -4.413 5.969 15.695 1.00 93.38 99 GLY A N 1
ATOM 769 C CA . GLY A 1 99 ? -5.373 5.208 16.486 1.00 93.38 99 GLY A CA 1
ATOM 770 C C . GLY A 1 99 ? -5.648 3.851 15.845 1.00 93.38 99 GLY A C 1
ATOM 771 O O . GLY A 1 99 ? -4.947 3.423 14.937 1.00 93.38 99 GLY A O 1
ATOM 772 N N . GLN A 1 100 ? -6.695 3.166 16.287 1.00 95.56 100 GLN A N 1
ATOM 773 C CA . GLN A 1 100 ? -7.137 1.950 15.609 1.00 95.56 100 GLN A CA 1
ATOM 774 C C . GLN A 1 100 ? -7.871 2.288 14.309 1.00 95.56 100 GLN A C 1
ATOM 776 O O . GLN A 1 100 ? -8.620 3.267 14.237 1.00 95.56 100 GLN A O 1
ATOM 781 N N . PHE A 1 101 ? -7.733 1.432 13.301 1.00 96.75 101 PHE A N 1
ATOM 782 C CA . PHE A 1 101 ? -8.616 1.459 12.149 1.00 96.75 101 PHE A CA 1
ATOM 783 C C . PHE A 1 101 ? -10.079 1.256 12.577 1.00 96.75 101 PHE A C 1
ATOM 785 O O . PHE A 1 101 ? -10.394 0.607 13.583 1.00 96.75 101 PHE A O 1
ATOM 792 N N . ALA A 1 102 ? -10.996 1.810 11.790 1.00 96.50 102 ALA A N 1
ATOM 793 C CA . ALA A 1 102 ? -12.423 1.602 11.964 1.00 96.50 102 ALA A CA 1
ATOM 794 C C . ALA A 1 102 ? -12.771 0.115 11.746 1.00 96.50 102 ALA A C 1
ATOM 796 O O . ALA A 1 102 ? -12.177 -0.519 10.867 1.00 96.50 102 ALA A O 1
ATOM 797 N N . PRO A 1 103 ? -13.703 -0.448 12.533 1.00 97.56 103 PRO A N 1
ATOM 798 C CA . PRO A 1 103 ? -14.042 -1.866 12.466 1.00 97.56 103 PRO A CA 1
ATOM 799 C C . PRO A 1 103 ? -14.751 -2.226 11.154 1.00 97.56 103 PRO A C 1
ATOM 801 O O . PRO A 1 103 ? -15.551 -1.435 10.642 1.00 97.56 103 PRO A O 1
ATOM 804 N N . GLY A 1 104 ? -14.449 -3.409 10.612 1.00 97.56 104 GLY A N 1
ATOM 805 C CA . GLY A 1 104 ? -15.104 -3.960 9.418 1.00 97.56 104 GLY A CA 1
ATOM 806 C C . GLY A 1 104 ? -14.945 -3.113 8.149 1.00 97.56 104 GLY A C 1
ATOM 807 O O . GLY A 1 104 ? -15.768 -3.185 7.235 1.00 97.56 104 GLY A O 1
ATOM 808 N N . ARG A 1 105 ? -13.927 -2.247 8.081 1.00 97.44 105 ARG A N 1
ATOM 809 C CA . ARG A 1 105 ? -13.722 -1.327 6.957 1.00 97.44 105 ARG A CA 1
ATOM 810 C C . ARG A 1 105 ? -12.688 -1.857 5.985 1.00 97.44 105 ARG A C 1
ATOM 812 O O . ARG A 1 105 ? -11.636 -2.365 6.366 1.00 97.44 105 ARG A O 1
ATOM 819 N N . LYS A 1 106 ? -12.968 -1.652 4.698 1.00 98.19 106 LYS A N 1
ATOM 820 C CA . LYS A 1 106 ? -11.993 -1.874 3.635 1.00 98.19 106 LYS A CA 1
ATOM 821 C C . LYS A 1 106 ? -11.036 -0.688 3.559 1.00 98.19 106 LYS A C 1
ATOM 823 O O . LYS A 1 106 ? -11.463 0.447 3.348 1.00 98.19 106 LYS A O 1
ATOM 828 N N . VAL A 1 107 ? -9.750 -0.970 3.691 1.00 98.06 107 VAL A N 1
ATOM 829 C CA . VAL A 1 107 ? -8.650 -0.011 3.610 1.00 98.06 107 VAL A CA 1
ATOM 830 C C . VAL A 1 107 ? -7.944 -0.173 2.267 1.00 98.06 107 VAL A C 1
ATOM 832 O O . VAL A 1 107 ? -7.717 -1.286 1.794 1.00 98.06 107 VAL A O 1
ATOM 835 N N . ILE A 1 108 ? -7.607 0.951 1.643 1.00 98.12 108 ILE A N 1
ATOM 836 C CA . ILE A 1 108 ? -6.809 1.045 0.426 1.00 98.12 108 ILE A CA 1
ATOM 837 C C . ILE A 1 108 ? -5.456 1.634 0.805 1.00 98.12 108 ILE A C 1
ATOM 839 O O . ILE A 1 108 ? -5.376 2.758 1.305 1.00 98.12 108 ILE A O 1
ATOM 843 N N . VAL A 1 109 ? -4.395 0.890 0.519 1.00 97.75 109 VAL A N 1
ATOM 844 C CA . VAL A 1 109 ? -3.013 1.321 0.710 1.00 97.75 109 VAL A CA 1
ATOM 845 C C . VAL A 1 109 ? -2.393 1.543 -0.655 1.00 97.75 109 VAL A C 1
ATOM 847 O O . VAL A 1 109 ? -2.437 0.667 -1.516 1.00 97.75 109 VAL A O 1
ATOM 850 N N . THR A 1 110 ? -1.801 2.712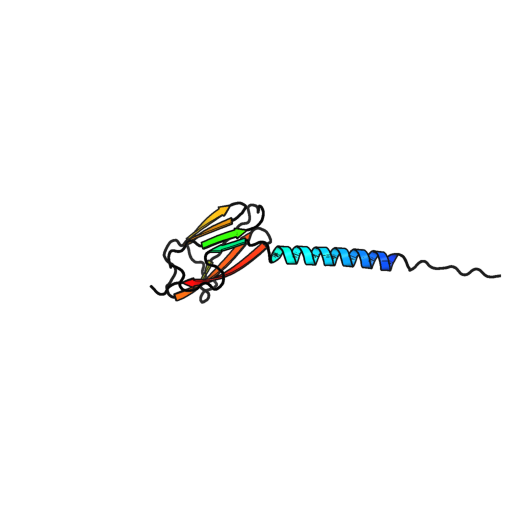 -0.872 1.00 96.69 110 THR A N 1
ATOM 851 C CA . THR A 1 110 ? -0.994 2.970 -2.066 1.00 96.69 110 THR A CA 1
ATOM 852 C C . THR A 1 110 ? 0.430 3.268 -1.641 1.00 96.69 110 THR A C 1
ATOM 854 O O . THR A 1 110 ? 0.662 4.201 -0.890 1.00 96.69 110 THR A O 1
ATOM 857 N N . VAL A 1 111 ? 1.379 2.472 -2.123 1.00 95.62 111 VAL A N 1
ATOM 858 C CA . VAL A 1 111 ? 2.814 2.629 -1.887 1.00 95.62 111 VAL A CA 1
ATOM 859 C C . VAL A 1 111 ? 3.432 3.289 -3.106 1.00 95.62 111 VAL A C 1
ATOM 861 O O . VAL A 1 111 ? 3.312 2.793 -4.230 1.00 95.62 111 VAL A O 1
ATOM 864 N N . GLU A 1 112 ? 4.109 4.401 -2.878 1.00 93.88 112 GLU A N 1
ATOM 865 C CA . GLU A 1 112 ? 4.777 5.211 -3.882 1.00 93.88 112 GLU A CA 1
ATOM 866 C C . GLU A 1 112 ? 6.273 5.209 -3.592 1.00 93.88 112 GLU A C 1
ATOM 868 O O . GLU A 1 112 ? 6.707 5.559 -2.497 1.00 93.88 112 GLU A O 1
ATOM 873 N N . ALA A 1 113 ? 7.065 4.779 -4.571 1.00 91.75 113 ALA A N 1
ATOM 874 C CA . ALA A 1 113 ? 8.510 4.698 -4.435 1.00 91.75 113 ALA A CA 1
ATOM 875 C C . ALA A 1 113 ? 9.170 5.127 -5.756 1.00 91.75 113 ALA A C 1
ATOM 877 O O . ALA A 1 113 ? 9.332 4.347 -6.705 1.00 91.75 113 ALA A O 1
ATOM 878 N N . GLY A 1 114 ? 9.507 6.415 -5.846 1.00 87.81 114 GLY A N 1
ATOM 879 C CA . GLY A 1 114 ? 9.949 7.057 -7.082 1.00 87.81 114 GLY A CA 1
ATOM 880 C C . GLY A 1 114 ? 8.855 7.046 -8.158 1.00 87.81 114 GLY A C 1
ATOM 881 O O . GLY A 1 114 ? 7.755 7.539 -7.949 1.00 87.81 114 GLY A O 1
ATOM 882 N N . ARG A 1 115 ? 9.149 6.474 -9.334 1.00 86.75 115 ARG A N 1
ATOM 883 C CA . ARG A 1 115 ? 8.192 6.368 -10.461 1.00 86.75 115 ARG A CA 1
ATOM 884 C C . ARG A 1 115 ? 7.252 5.162 -10.363 1.00 86.75 115 ARG A C 1
ATOM 886 O O . ARG A 1 115 ? 6.476 4.915 -11.284 1.00 86.75 115 ARG A O 1
ATOM 893 N N . ARG A 1 116 ? 7.386 4.346 -9.317 1.00 88.94 116 ARG A N 1
ATOM 894 C CA . ARG A 1 116 ? 6.652 3.091 -9.166 1.00 88.94 116 ARG A CA 1
ATOM 895 C C . ARG A 1 116 ? 5.566 3.263 -8.113 1.00 88.94 116 ARG A C 1
ATOM 897 O O . ARG A 1 116 ? 5.805 3.848 -7.061 1.00 88.94 116 ARG A O 1
ATOM 904 N N . ARG A 1 117 ? 4.385 2.731 -8.420 1.00 92.31 117 ARG A N 1
ATOM 905 C CA . ARG A 1 117 ? 3.220 2.717 -7.539 1.00 92.31 117 ARG A CA 1
ATOM 906 C C . ARG A 1 117 ? 2.716 1.285 -7.403 1.00 92.31 117 ARG A C 1
ATOM 908 O O . ARG A 1 117 ? 2.721 0.541 -8.383 1.00 92.31 117 ARG A O 1
ATOM 915 N N . HIS A 1 118 ? 2.313 0.908 -6.199 1.00 94.12 118 HIS A N 1
ATOM 916 C CA . HIS A 1 118 ? 1.667 -0.365 -5.910 1.00 94.12 118 HIS A CA 1
ATOM 917 C C . HIS A 1 118 ? 0.480 -0.110 -4.987 1.00 94.12 118 HIS A C 1
ATOM 919 O O . HIS A 1 118 ? 0.631 0.571 -3.979 1.00 94.12 118 HIS A O 1
ATOM 925 N N . THR A 1 119 ? -0.689 -0.633 -5.337 1.00 96.00 119 THR A N 1
ATOM 926 C CA . THR A 1 119 ? -1.904 -0.478 -4.537 1.00 96.00 119 THR A CA 1
ATOM 927 C C . THR A 1 119 ? -2.373 -1.855 -4.112 1.00 96.00 119 THR A C 1
ATOM 929 O O . THR A 1 119 ? -2.441 -2.751 -4.949 1.00 96.00 119 THR A O 1
ATOM 932 N N . PHE A 1 120 ? -2.703 -1.991 -2.835 1.00 97.00 120 PHE A N 1
ATOM 933 C CA . PHE A 1 120 ? -3.317 -3.184 -2.271 1.00 97.00 120 PHE A CA 1
ATOM 934 C C . PHE A 1 120 ? -4.415 -2.786 -1.289 1.00 97.00 120 PHE A C 1
ATOM 936 O O . PHE A 1 120 ? -4.522 -1.627 -0.872 1.00 97.00 120 PHE A O 1
ATOM 943 N N . THR A 1 121 ? -5.264 -3.742 -0.947 1.00 98.19 121 THR A N 1
ATOM 944 C CA . THR A 1 121 ? -6.410 -3.532 -0.070 1.00 98.19 121 THR A CA 1
ATOM 945 C C . THR A 1 121 ? -6.500 -4.611 0.992 1.00 98.19 121 THR A C 1
ATOM 947 O O . THR A 1 121 ? -6.030 -5.723 0.789 1.00 98.19 121 THR A O 1
ATOM 950 N N . PHE A 1 122 ? -7.126 -4.296 2.117 1.00 98.44 122 PHE A N 1
ATOM 951 C CA . PHE A 1 122 ? -7.475 -5.280 3.139 1.00 98.44 122 PHE A CA 1
ATOM 952 C C . PHE A 1 122 ? -8.733 -4.840 3.888 1.00 98.44 122 PHE A C 1
ATOM 954 O O . PHE A 1 122 ? -9.143 -3.683 3.785 1.00 98.44 122 PHE A O 1
ATOM 961 N N . THR A 1 123 ? -9.340 -5.748 4.641 1.00 98.62 123 THR A N 1
ATOM 962 C CA . THR A 1 123 ? -10.504 -5.479 5.489 1.00 98.62 123 THR A CA 1
ATOM 963 C C . THR A 1 123 ? -10.129 -5.682 6.950 1.00 98.62 123 THR A C 1
ATOM 965 O O . THR A 1 123 ? -9.552 -6.709 7.308 1.00 98.62 123 THR A O 1
ATOM 968 N N . THR A 1 124 ? -10.441 -4.698 7.786 1.00 98.00 124 THR A N 1
ATOM 969 C CA . THR A 1 124 ? -10.176 -4.737 9.228 1.00 98.00 124 THR A CA 1
ATOM 970 C C . THR A 1 124 ? -11.150 -5.658 9.958 1.00 98.00 124 THR A C 1
ATOM 972 O O . THR A 1 124 ? -12.272 -5.876 9.499 1.00 98.00 124 THR A O 1
ATOM 975 N N . ALA A 1 125 ? -10.721 -6.182 11.103 1.00 97.94 125 ALA A N 1
ATOM 976 C CA . ALA A 1 125 ? -11.562 -6.936 12.024 1.00 97.94 125 ALA A CA 1
ATOM 977 C C . ALA A 1 125 ? -12.749 -6.093 12.517 1.00 97.94 125 ALA A C 1
ATOM 979 O O . ALA A 1 125 ? -12.681 -4.860 12.567 1.00 97.94 125 ALA A O 1
ATOM 980 N N . GLU A 1 126 ? -13.849 -6.753 12.877 1.00 95.31 126 GLU A N 1
ATOM 981 C CA . GLU A 1 126 ? -15.055 -6.081 13.382 1.00 95.31 126 GLU A CA 1
ATOM 982 C C . GLU A 1 126 ? -14.963 -5.690 14.864 1.00 95.31 126 GLU A C 1
ATOM 984 O O . GLU A 1 126 ? -15.656 -4.762 15.280 1.00 95.31 126 GLU A O 1
ATOM 989 N N . ASN A 1 127 ? -14.088 -6.343 15.640 1.00 80.56 127 ASN A N 1
ATOM 990 C CA . ASN A 1 127 ? -13.912 -6.111 17.077 1.00 80.56 127 ASN A CA 1
ATOM 991 C C . ASN A 1 127 ? -12.471 -5.708 17.396 1.00 80.56 127 ASN A C 1
ATOM 993 O O . ASN A 1 127 ? -11.559 -6.508 17.099 1.00 80.56 127 ASN A O 1
#

Sequence (127 aa):
MIRGHANPRFGRTRSLAIIALLIAGWIGWDWYQSKNWMVWTYPVDGATDVPRDATIVAIWKGTRGNNLGMPIRYADNPEAHIPGVTGGSESGMSFQPEGQFAPGRKVIVTVEAGRRRHTFTFTTAEN

pLDDT: mean 89.09, std 13.15, range [45.5, 98.62]